Protein AF-A0A1J3FU89-F1 (afdb_monomer_lite)

Organism: Noccaea caerulescens (NCBI:txid107243)

pLDDT: mean 72.1, std 13.26, range [46.31, 92.0]

Foldseek 3Di:
DCLQVVDPDDDDDDDDPDPVVQQVCAQDDPDPDTGGDDDPVPDDDDPDDPPDPDDPCSVVSVVVVVVVVVVVVVVPD

Sequence (77 aa):
IECQTGVPLGFAFVDVDDNEKALNLGCGNMGECRFRVVMALDQMESSTFPDFLGCQYCGTFLLQRRQKRWRLRRNSF

Structure (mmCIF, N/CA/C/O backbone):
data_AF-A0A1J3FU89-F1
#
_entry.id   AF-A0A1J3FU89-F1
#
loop_
_atom_site.group_PDB
_atom_site.id
_atom_site.type_symbol
_atom_site.label_atom_id
_atom_site.label_alt_id
_atom_site.label_comp_id
_atom_site.label_asym_id
_atom_site.label_entity_id
_atom_site.label_seq_id
_atom_site.pdbx_PDB_ins_code
_atom_site.Cartn_x
_atom_site.Cartn_y
_atom_site.Cartn_z
_atom_site.occupancy
_atom_site.B_iso_or_equiv
_atom_site.auth_seq_id
_atom_site.auth_comp_id
_atom_site.auth_asym_id
_atom_site.auth_atom_id
_atom_site.pdbx_PDB_model_num
ATOM 1 N N . ILE A 1 1 ? -14.457 3.354 5.984 1.00 50.00 1 ILE A N 1
ATOM 2 C CA . ILE A 1 1 ? -14.309 1.895 6.211 1.00 50.00 1 ILE A CA 1
ATOM 3 C C . ILE A 1 1 ? -12.988 1.554 6.921 1.00 50.00 1 ILE A C 1
ATOM 5 O O . ILE A 1 1 ? -13.037 0.716 7.817 1.00 50.00 1 ILE A O 1
ATOM 9 N N . GLU A 1 2 ? -11.847 2.225 6.672 1.00 54.16 2 GLU A N 1
ATOM 10 C CA . GLU A 1 2 ? -10.572 1.840 7.329 1.00 54.16 2 GLU A CA 1
ATOM 11 C C . GLU A 1 2 ? -10.589 1.986 8.855 1.00 54.16 2 GLU A C 1
ATOM 13 O O . GLU A 1 2 ? -10.016 1.168 9.577 1.00 54.16 2 GLU A O 1
ATOM 18 N N . CYS A 1 3 ? -11.295 2.996 9.375 1.00 58.62 3 CYS A N 1
ATOM 19 C CA . CYS A 1 3 ? -11.372 3.226 10.814 1.00 58.62 3 CYS A CA 1
ATOM 20 C C . CYS A 1 3 ? -12.012 2.036 11.564 1.00 58.62 3 CYS A C 1
ATOM 22 O O . CYS A 1 3 ? -11.529 1.644 12.629 1.00 58.62 3 CYS A O 1
ATOM 24 N N . GLN A 1 4 ? -12.996 1.361 10.956 1.00 55.09 4 GLN A N 1
ATOM 25 C CA . GLN A 1 4 ? -13.696 0.191 11.508 1.00 55.09 4 GLN A CA 1
ATOM 26 C C . GLN A 1 4 ? -12.989 -1.146 11.253 1.00 55.09 4 G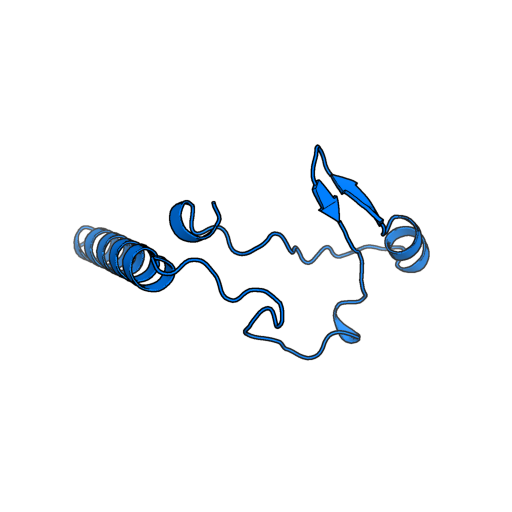LN A C 1
ATOM 28 O O . GLN A 1 4 ? -13.036 -2.025 12.119 1.00 55.09 4 GLN A O 1
ATOM 33 N N . THR A 1 5 ? -12.270 -1.303 10.139 1.00 57.03 5 THR A N 1
ATOM 34 C CA . THR A 1 5 ? -11.563 -2.559 9.822 1.00 57.03 5 THR A CA 1
ATOM 35 C C . THR A 1 5 ? -10.180 -2.631 10.470 1.00 57.03 5 THR A C 1
ATOM 37 O O . THR A 1 5 ? -9.767 -3.695 10.927 1.00 57.03 5 THR A O 1
ATOM 40 N N . GLY A 1 6 ? -9.483 -1.498 10.613 1.00 54.69 6 GLY A N 1
ATOM 41 C CA . GLY A 1 6 ? -8.132 -1.455 11.189 1.00 54.69 6 GLY A CA 1
ATOM 42 C C . GLY A 1 6 ? -7.053 -1.966 10.278 1.00 54.69 6 GLY A C 1
ATOM 43 O O . GLY A 1 6 ? -5.934 -2.205 10.730 1.00 54.69 6 GLY A O 1
ATOM 44 N N . VAL A 1 7 ? -7.432 -2.133 9.025 1.00 51.53 7 VAL A N 1
ATOM 45 C CA . VAL A 1 7 ? -6.536 -2.338 7.916 1.00 51.53 7 VAL A CA 1
ATOM 46 C C . VAL A 1 7 ? -6.015 -0.941 7.566 1.00 51.53 7 VAL A C 1
ATOM 48 O O . VAL A 1 7 ? -6.839 -0.059 7.302 1.00 51.53 7 VAL A O 1
ATOM 51 N N . PRO A 1 8 ? -4.698 -0.679 7.665 1.00 52.19 8 PRO A N 1
ATOM 52 C CA . PRO A 1 8 ? -4.135 0.553 7.128 1.00 52.19 8 PRO A CA 1
ATOM 53 C C . PRO A 1 8 ? -4.459 0.635 5.632 1.00 52.19 8 PRO A C 1
ATOM 55 O O . PRO A 1 8 ? -4.592 -0.396 4.974 1.00 52.19 8 PRO A O 1
ATOM 58 N N . LEU A 1 9 ? -4.617 1.853 5.111 1.00 59.53 9 LEU A N 1
ATOM 59 C CA . LEU A 1 9 ? -4.795 2.086 3.679 1.00 59.53 9 LEU A CA 1
ATOM 60 C C . LEU A 1 9 ? -3.765 1.289 2.879 1.00 59.53 9 LEU A C 1
ATOM 62 O O . LEU A 1 9 ? -2.592 1.260 3.242 1.00 59.53 9 LEU A O 1
ATOM 66 N N . GLY A 1 10 ? -4.259 0.584 1.860 1.00 64.25 10 GLY A N 1
ATOM 67 C CA . GLY A 1 10 ? -3.601 -0.537 1.198 1.00 64.25 10 GLY A CA 1
ATOM 68 C C . GLY A 1 10 ? -2.356 -0.151 0.416 1.00 64.25 10 GLY A C 1
ATOM 69 O O . GLY A 1 10 ? -2.412 0.021 -0.797 1.00 64.25 10 GLY A O 1
ATOM 70 N N . PHE A 1 11 ? -1.227 -0.076 1.109 1.00 69.56 11 PHE A N 1
ATOM 71 C CA . PHE A 1 11 ? 0.082 -0.204 0.493 1.00 69.56 11 PHE A CA 1
ATOM 72 C C . PHE A 1 11 ? 0.695 -1.539 0.904 1.00 69.56 11 PHE A C 1
ATOM 74 O O . PHE A 1 11 ? 0.475 -2.052 2.004 1.00 69.56 11 PHE A O 1
ATOM 81 N N . ALA A 1 12 ? 1.465 -2.101 -0.008 1.00 75.12 12 ALA A N 1
ATOM 82 C CA . ALA A 1 12 ? 2.299 -3.257 0.233 1.00 75.12 12 ALA A CA 1
ATOM 83 C C . ALA A 1 12 ? 3.664 -2.965 -0.380 1.00 75.12 12 ALA A C 1
ATOM 85 O O . ALA A 1 12 ? 3.754 -2.289 -1.405 1.00 75.12 12 ALA A O 1
ATOM 86 N N . PHE A 1 13 ? 4.710 -3.485 0.249 1.00 81.12 13 PHE A N 1
ATOM 87 C CA . PHE A 1 13 ? 6.022 -3.561 -0.372 1.00 81.12 13 PHE A CA 1
ATOM 88 C C . PHE A 1 13 ? 6.115 -4.909 -1.073 1.00 81.12 13 PHE A C 1
ATOM 90 O O . PHE A 1 13 ? 5.816 -5.942 -0.471 1.00 81.12 13 PHE A O 1
ATOM 97 N N . VAL A 1 14 ? 6.488 -4.887 -2.346 1.00 81.94 14 VAL A N 1
ATOM 98 C CA . VAL A 1 14 ? 6.694 -6.085 -3.155 1.00 81.94 14 VAL A CA 1
ATOM 99 C C . VAL A 1 14 ? 8.088 -5.974 -3.738 1.00 81.94 14 VAL A C 1
ATOM 101 O O . VAL A 1 14 ? 8.411 -4.960 -4.353 1.00 81.94 14 VAL A O 1
ATOM 104 N N . ASP A 1 15 ? 8.902 -6.994 -3.499 1.00 89.62 15 ASP A N 1
ATOM 105 C CA . ASP A 1 15 ? 10.208 -7.118 -4.131 1.00 89.62 15 ASP A CA 1
ATOM 106 C C . ASP A 1 15 ? 10.023 -7.708 -5.532 1.00 89.62 15 ASP A C 1
ATOM 108 O O . ASP A 1 15 ? 9.248 -8.655 -5.709 1.00 89.62 15 ASP A O 1
ATOM 112 N N . VAL A 1 16 ? 10.658 -7.107 -6.534 1.00 87.38 16 VAL A N 1
ATOM 113 C CA . VAL A 1 16 ? 10.460 -7.446 -7.948 1.00 87.38 16 VAL A CA 1
ATOM 114 C C . VAL A 1 16 ? 11.790 -7.433 -8.690 1.00 87.38 16 VAL A C 1
ATOM 116 O O . VAL A 1 16 ? 12.621 -6.557 -8.476 1.00 87.38 16 VAL A O 1
ATOM 119 N N . ASP A 1 17 ? 11.959 -8.372 -9.621 1.00 92.00 17 ASP A N 1
ATOM 120 C CA . ASP A 1 17 ? 13.183 -8.467 -10.429 1.00 92.00 17 ASP A CA 1
ATOM 121 C C . ASP A 1 17 ? 13.277 -7.360 -11.500 1.00 92.00 17 ASP A C 1
ATOM 123 O O . ASP A 1 17 ? 14.369 -6.991 -11.927 1.00 92.00 17 ASP A O 1
ATOM 127 N N . ASP A 1 18 ? 12.133 -6.825 -11.948 1.00 92.00 18 ASP A N 1
ATOM 128 C CA . ASP A 1 18 ? 12.032 -5.824 -13.018 1.00 92.00 18 ASP A CA 1
ATOM 129 C C . ASP A 1 18 ? 11.249 -4.588 -12.546 1.00 92.00 18 ASP A C 1
ATOM 131 O O . ASP A 1 18 ? 10.012 -4.534 -12.580 1.00 92.00 18 ASP A O 1
ATOM 135 N N . ASN A 1 19 ? 12.003 -3.582 -12.104 1.00 90.31 19 ASN A N 1
ATOM 136 C CA . ASN A 1 19 ? 11.465 -2.324 -11.591 1.00 90.31 19 ASN A CA 1
ATOM 137 C C . ASN A 1 19 ? 10.720 -1.520 -12.664 1.00 90.31 19 ASN A C 1
ATOM 139 O O . ASN A 1 19 ? 9.675 -0.933 -12.381 1.00 90.31 19 ASN A O 1
ATOM 143 N N . GLU A 1 20 ? 11.232 -1.485 -13.895 1.00 90.75 20 GLU A N 1
ATOM 144 C CA . GLU A 1 20 ? 10.657 -0.671 -14.969 1.00 90.75 20 GLU A CA 1
ATOM 145 C C . GLU A 1 20 ? 9.282 -1.211 -15.368 1.00 90.75 20 GLU A C 1
ATOM 147 O O . GLU A 1 20 ? 8.300 -0.467 -15.463 1.00 90.75 20 GLU A O 1
ATOM 152 N N . LYS A 1 21 ? 9.172 -2.534 -15.501 1.00 89.44 21 LYS A N 1
ATOM 153 C CA . LYS A 1 21 ? 7.895 -3.199 -15.756 1.00 89.44 21 LYS A CA 1
ATOM 154 C C . LYS A 1 21 ? 6.899 -3.001 -14.615 1.00 89.44 21 LYS A C 1
ATOM 156 O O . LYS A 1 21 ? 5.718 -2.773 -14.881 1.00 89.44 21 LYS A O 1
ATOM 161 N N . ALA A 1 22 ? 7.349 -3.063 -13.362 1.00 88.19 22 ALA A N 1
ATOM 162 C CA . ALA A 1 22 ? 6.487 -2.838 -12.203 1.00 88.19 22 ALA A CA 1
ATOM 163 C C . ALA A 1 22 ? 5.947 -1.399 -12.149 1.00 88.19 22 ALA A C 1
ATOM 165 O O . ALA A 1 22 ? 4.757 -1.195 -11.897 1.00 88.19 22 ALA A O 1
ATOM 166 N N . LEU A 1 23 ? 6.786 -0.404 -12.449 1.00 89.38 23 LEU A N 1
ATOM 167 C CA . LEU A 1 23 ? 6.373 0.999 -12.528 1.00 89.38 23 LEU A CA 1
ATOM 168 C C . LEU A 1 23 ? 5.378 1.237 -13.672 1.00 89.38 23 LEU A C 1
ATOM 170 O O . LEU A 1 23 ? 4.375 1.921 -13.469 1.00 89.38 23 LEU A O 1
ATOM 174 N N . ASN A 1 24 ? 5.599 0.615 -14.833 1.00 88.19 24 ASN A N 1
ATOM 175 C CA . ASN A 1 24 ? 4.693 0.696 -15.984 1.00 88.19 24 ASN A CA 1
ATOM 176 C C . ASN A 1 24 ? 3.318 0.051 -15.727 1.00 88.19 24 ASN A C 1
ATOM 178 O O . ASN A 1 24 ? 2.325 0.461 -16.325 1.00 88.19 24 ASN A O 1
ATOM 182 N N . LEU A 1 25 ? 3.238 -0.938 -14.829 1.00 84.88 25 LEU A N 1
ATOM 183 C CA . LEU A 1 25 ? 1.970 -1.515 -14.358 1.00 84.88 25 LEU A CA 1
ATOM 184 C C . LEU A 1 25 ? 1.236 -0.613 -13.350 1.00 84.88 25 LEU A C 1
ATOM 186 O O . LEU A 1 25 ? 0.063 -0.850 -13.040 1.00 84.88 25 LEU A O 1
ATOM 190 N N . GLY A 1 26 ? 1.905 0.418 -12.830 1.00 77.50 26 GLY A N 1
ATOM 191 C CA . GLY A 1 26 ? 1.298 1.420 -11.967 1.00 77.50 26 GLY A CA 1
ATOM 192 C C . GLY A 1 26 ? 0.156 2.156 -12.669 1.00 77.50 26 GLY A C 1
ATOM 193 O O . GLY A 1 26 ? 0.211 2.420 -13.864 1.00 77.50 26 GLY A O 1
ATOM 194 N N . CYS A 1 27 ? -0.877 2.527 -11.904 1.00 69.44 27 CYS A N 1
ATOM 195 C CA . CYS A 1 27 ? -2.137 3.140 -12.363 1.00 69.44 27 CYS A CA 1
ATOM 196 C C . CYS A 1 27 ? -3.221 2.171 -12.857 1.00 69.44 27 CYS A C 1
ATOM 198 O O . CYS A 1 27 ? -4.282 2.647 -13.278 1.00 69.44 27 CYS A O 1
ATOM 200 N N . GLY A 1 28 ? -2.992 0.858 -12.763 1.00 75.06 28 GLY A N 1
ATOM 201 C CA . GLY A 1 28 ? -4.009 -0.167 -12.985 1.00 75.06 28 GLY A CA 1
ATOM 202 C C . GLY A 1 28 ? -5.052 -0.267 -11.862 1.00 75.06 28 GLY A C 1
ATOM 203 O O . GLY A 1 28 ? -5.013 0.454 -10.860 1.00 75.06 28 GLY A O 1
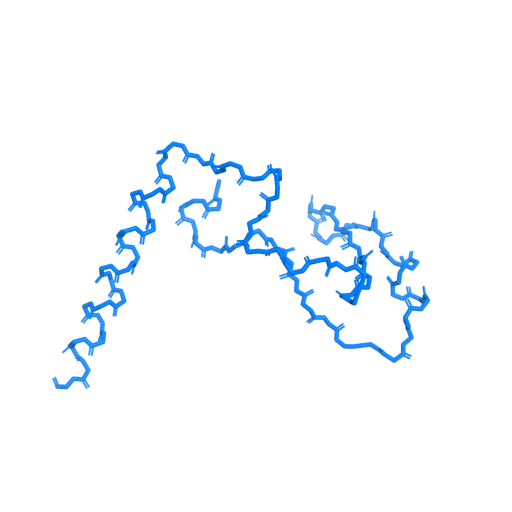ATOM 204 N N . ASN A 1 29 ? -5.985 -1.204 -12.034 1.00 73.00 29 ASN A N 1
ATOM 205 C CA . ASN A 1 29 ? -6.992 -1.545 -11.032 1.00 73.00 29 ASN A CA 1
ATOM 206 C C . ASN A 1 29 ? -6.647 -2.884 -10.372 1.00 73.00 29 ASN A C 1
ATOM 208 O O . ASN A 1 29 ? -6.347 -3.863 -11.053 1.00 73.00 29 ASN A O 1
ATOM 212 N N . MET A 1 30 ? -6.727 -2.931 -9.046 1.00 70.31 30 MET A N 1
ATOM 213 C CA . MET A 1 30 ? -6.685 -4.146 -8.243 1.00 70.31 30 MET A CA 1
ATOM 214 C C . MET A 1 30 ? -8.095 -4.367 -7.686 1.00 70.31 30 MET A C 1
ATOM 216 O O . MET A 1 30 ? -8.479 -3.800 -6.662 1.00 70.31 30 MET A O 1
ATOM 220 N N . GLY A 1 31 ? -8.902 -5.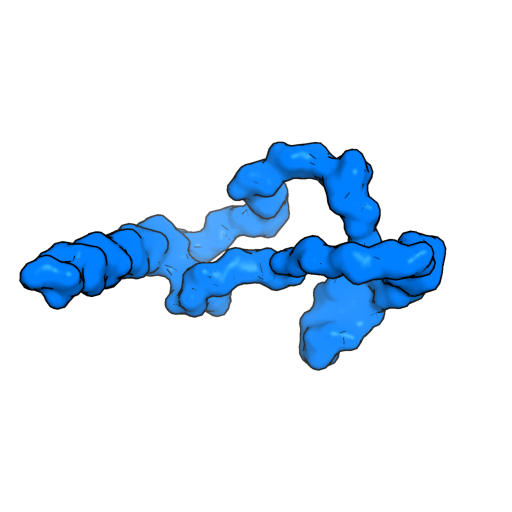131 -8.425 1.00 74.50 31 GLY A N 1
ATOM 221 C CA . GLY A 1 31 ? -10.348 -5.199 -8.203 1.00 74.50 31 GLY A CA 1
ATOM 222 C C . GLY A 1 31 ? -11.024 -3.873 -8.564 1.00 74.50 31 GLY A C 1
ATOM 223 O O . GLY A 1 31 ? -10.809 -3.343 -9.650 1.00 74.50 31 GLY A O 1
ATOM 224 N N . GLU A 1 32 ? -11.817 -3.326 -7.643 1.00 71.81 32 GLU A N 1
ATOM 225 C CA . GLU A 1 32 ? -12.489 -2.023 -7.797 1.00 71.81 32 GLU A CA 1
ATOM 226 C C . GLU A 1 32 ? -11.599 -0.832 -7.387 1.00 71.81 32 GLU A C 1
ATOM 228 O O . GLU A 1 32 ? -11.992 0.325 -7.534 1.00 71.81 32 GLU A O 1
ATOM 233 N N . CYS A 1 33 ? -10.391 -1.097 -6.879 1.00 63.12 33 CYS A N 1
ATOM 234 C CA . CYS A 1 33 ? -9.493 -0.077 -6.349 1.00 63.12 33 CYS A CA 1
ATOM 235 C C . CYS A 1 33 ? -8.368 0.239 -7.333 1.00 63.12 33 CYS A C 1
ATOM 237 O O . CYS A 1 33 ? -7.630 -0.647 -7.762 1.00 63.12 33 CYS A O 1
ATOM 239 N N . ARG A 1 34 ? -8.172 1.520 -7.639 1.00 76.19 34 ARG A N 1
ATOM 240 C CA . ARG A 1 34 ? -7.019 1.973 -8.419 1.00 76.19 34 ARG A CA 1
ATOM 241 C C . ARG A 1 34 ? -5.772 1.976 -7.538 1.00 76.19 34 ARG A C 1
ATOM 243 O O . ARG A 1 34 ? -5.823 2.491 -6.422 1.00 76.19 34 ARG A O 1
ATOM 250 N N . PHE A 1 35 ? -4.663 1.431 -8.030 1.00 78.00 35 PHE A N 1
ATOM 251 C CA . PHE A 1 35 ? -3.407 1.395 -7.279 1.00 78.00 35 PHE A CA 1
ATOM 252 C C . PHE A 1 35 ? -2.305 2.189 -7.978 1.00 78.00 35 PHE A C 1
ATOM 254 O O . PHE A 1 35 ? -2.288 2.363 -9.200 1.00 78.00 35 PHE A O 1
ATOM 261 N N . ARG A 1 36 ? -1.366 2.679 -7.171 1.00 83.00 36 ARG A N 1
ATOM 262 C CA . ARG A 1 36 ? -0.180 3.404 -7.619 1.00 83.00 36 ARG A CA 1
ATOM 263 C C . ARG A 1 36 ? 1.050 2.608 -7.211 1.00 83.00 36 ARG A C 1
ATOM 265 O O . ARG A 1 36 ? 1.152 2.202 -6.058 1.00 83.00 36 ARG A O 1
ATOM 272 N N . VAL A 1 37 ? 1.967 2.416 -8.151 1.00 85.75 37 VAL A N 1
ATOM 273 C CA . VAL A 1 37 ? 3.280 1.821 -7.890 1.00 85.75 37 VAL A CA 1
ATOM 274 C C . VAL A 1 37 ? 4.304 2.943 -7.905 1.00 85.75 37 VAL A C 1
ATOM 276 O O . VAL A 1 37 ? 4.282 3.797 -8.792 1.00 85.75 37 VAL A O 1
ATOM 279 N N . VAL A 1 38 ? 5.155 2.966 -6.890 1.00 85.75 38 VAL A N 1
ATOM 280 C CA . VAL A 1 38 ? 6.281 3.891 -6.748 1.00 85.75 38 VAL A CA 1
ATOM 281 C C . VAL A 1 38 ? 7.452 3.113 -6.164 1.00 85.75 38 VAL A C 1
ATOM 283 O O . VAL A 1 38 ? 7.238 2.149 -5.426 1.00 85.75 38 VAL A O 1
ATOM 286 N N . MET A 1 39 ? 8.679 3.527 -6.471 1.00 86.81 39 MET A N 1
ATOM 287 C CA . MET A 1 39 ? 9.850 2.955 -5.814 1.00 86.81 39 MET A CA 1
ATOM 288 C C . MET A 1 39 ? 9.816 3.299 -4.327 1.00 86.81 39 MET A C 1
ATOM 290 O O . MET A 1 39 ? 9.593 4.450 -3.952 1.00 86.81 39 MET A O 1
ATOM 294 N N . ALA A 1 40 ? 10.062 2.302 -3.476 1.00 80.75 40 ALA A N 1
ATOM 295 C CA . ALA A 1 40 ? 10.078 2.495 -2.028 1.00 80.75 40 ALA A CA 1
ATOM 296 C C . ALA A 1 40 ? 11.165 3.492 -1.591 1.00 80.75 40 ALA A C 1
ATOM 298 O O . ALA A 1 40 ? 10.925 4.301 -0.703 1.00 80.75 40 ALA A O 1
ATOM 299 N N . LEU A 1 41 ? 12.326 3.469 -2.256 1.00 80.44 41 LEU A N 1
ATOM 300 C CA . LEU A 1 41 ? 13.456 4.365 -1.976 1.00 80.44 41 LEU A CA 1
ATOM 301 C C . LEU A 1 41 ? 13.160 5.838 -2.293 1.00 80.44 41 LEU A C 1
ATOM 303 O O . LEU A 1 41 ? 13.774 6.721 -1.702 1.00 80.44 41 LEU A O 1
ATOM 307 N N . ASP A 1 42 ? 12.202 6.103 -3.182 1.00 75.94 42 ASP A N 1
ATOM 308 C CA . ASP A 1 42 ? 11.816 7.462 -3.578 1.00 75.94 42 ASP A CA 1
ATOM 309 C C . ASP A 1 42 ? 10.730 8.047 -2.662 1.00 75.94 42 ASP A C 1
ATOM 311 O O . ASP A 1 42 ? 10.297 9.187 -2.843 1.00 75.94 42 ASP A O 1
ATOM 315 N N . GLN A 1 43 ? 10.238 7.264 -1.698 1.00 66.94 43 GLN A N 1
ATOM 316 C CA . GLN A 1 43 ? 9.265 7.719 -0.716 1.00 66.94 43 GLN A CA 1
ATOM 317 C C . GLN A 1 43 ? 9.978 8.066 0.587 1.00 66.94 43 GLN A C 1
ATOM 319 O O . GLN A 1 43 ? 10.634 7.234 1.207 1.00 66.94 43 GLN A O 1
ATOM 324 N N . MET A 1 44 ? 9.811 9.313 1.027 1.00 60.97 44 MET A N 1
ATOM 325 C CA . MET A 1 44 ? 10.224 9.723 2.363 1.00 60.97 44 MET A CA 1
ATOM 326 C C . MET A 1 44 ? 9.479 8.860 3.390 1.00 60.97 44 MET A C 1
ATOM 328 O O . MET A 1 44 ? 8.270 8.661 3.243 1.00 60.97 44 MET A O 1
ATOM 332 N N . GLU A 1 45 ? 10.179 8.347 4.411 1.00 54.59 45 GLU A N 1
ATOM 333 C CA . GLU A 1 45 ? 9.554 7.583 5.496 1.00 54.59 45 GLU A CA 1
ATOM 334 C C . GLU A 1 45 ? 8.411 8.401 6.096 1.00 54.59 45 GLU A C 1
ATOM 336 O O . GLU A 1 45 ? 8.611 9.366 6.834 1.00 54.59 45 GLU A O 1
ATOM 341 N N . SER A 1 46 ? 7.188 8.018 5.750 1.00 50.41 46 SER A N 1
ATOM 342 C CA . SER A 1 46 ? 5.998 8.671 6.247 1.00 50.41 46 SER A CA 1
ATOM 343 C C . SER A 1 46 ? 5.273 7.723 7.183 1.00 50.41 46 SER A C 1
ATOM 345 O O . SER A 1 46 ? 4.751 6.685 6.780 1.00 50.41 46 SER A O 1
ATOM 347 N N . SER A 1 47 ? 5.212 8.100 8.458 1.00 47.12 47 SER A N 1
ATOM 348 C CA . SER A 1 47 ? 4.377 7.414 9.448 1.00 47.12 47 SER A CA 1
ATOM 349 C C . SER A 1 47 ? 2.887 7.761 9.304 1.00 47.12 47 SER A C 1
ATOM 351 O O . SER A 1 47 ? 2.043 7.162 9.975 1.00 47.12 47 SER A O 1
ATOM 353 N N . THR A 1 48 ? 2.549 8.709 8.423 1.00 46.31 48 THR A N 1
ATOM 354 C CA . THR A 1 48 ? 1.211 9.291 8.279 1.00 46.31 48 THR A CA 1
ATOM 355 C C . THR A 1 48 ? 0.887 9.553 6.815 1.00 46.31 48 THR A C 1
ATOM 357 O O . THR A 1 48 ? 1.522 10.388 6.181 1.00 46.31 48 THR A O 1
ATOM 360 N N . PHE A 1 49 ? -0.141 8.897 6.273 1.00 52.81 49 PHE A N 1
ATOM 361 C CA . PHE A 1 49 ? -0.676 9.263 4.958 1.00 52.81 49 PHE A CA 1
ATOM 362 C C . PHE A 1 49 ? -1.049 10.756 4.960 1.00 52.81 49 PHE A C 1
ATOM 364 O O . PHE A 1 49 ? -1.956 11.126 5.710 1.00 52.81 49 PHE A O 1
ATOM 371 N N . PRO A 1 50 ? -0.382 11.609 4.160 1.00 48.59 50 PRO A N 1
ATOM 372 C CA . PRO A 1 50 ? -0.621 13.052 4.198 1.00 48.59 50 PRO A CA 1
ATOM 373 C C . PRO A 1 50 ? -2.064 13.410 3.810 1.00 48.59 50 PRO A C 1
ATOM 375 O O . PRO A 1 50 ? -2.615 14.370 4.337 1.00 48.59 50 PRO A O 1
ATOM 378 N N . ASP A 1 51 ? -2.711 12.573 2.994 1.00 50.75 51 ASP A N 1
ATOM 379 C CA . ASP A 1 51 ? -4.084 12.783 2.519 1.00 50.75 51 ASP A CA 1
ATOM 380 C C . ASP A 1 51 ? -5.144 11.992 3.301 1.00 50.75 51 ASP A C 1
ATOM 382 O O . ASP A 1 51 ? -6.317 11.971 2.923 1.00 50.75 51 ASP A O 1
ATOM 386 N N . PHE A 1 52 ? -4.769 11.321 4.396 1.00 56.53 52 PHE A N 1
ATOM 387 C CA . PHE A 1 52 ? -5.709 10.512 5.168 1.00 56.53 52 PHE A CA 1
ATOM 388 C C . PHE A 1 52 ? -5.874 11.014 6.600 1.00 56.53 52 PHE A C 1
ATOM 390 O O . PHE A 1 52 ? -5.187 10.596 7.529 1.00 56.53 52 PHE A O 1
ATOM 397 N N . LEU A 1 53 ? -6.880 11.866 6.786 1.00 59.72 53 LEU A N 1
ATOM 398 C CA . LEU A 1 53 ? -7.285 12.377 8.100 1.00 59.72 53 LEU A CA 1
ATOM 399 C C . LEU A 1 53 ? -8.102 11.353 8.913 1.00 59.72 53 LEU A C 1
ATOM 401 O O . LEU A 1 53 ? -8.260 11.490 10.126 1.00 59.72 53 LEU A O 1
ATOM 405 N N . GLY A 1 54 ? -8.601 10.297 8.264 1.00 64.75 54 GLY A N 1
ATOM 406 C CA . GLY A 1 54 ? -9.506 9.331 8.877 1.00 64.75 54 GLY A CA 1
ATOM 407 C C . GLY A 1 54 ? -10.890 9.910 9.212 1.00 64.75 54 GLY A C 1
ATOM 408 O O . GLY A 1 54 ? -11.218 11.050 8.904 1.00 64.75 54 GLY A O 1
ATOM 409 N N . CYS A 1 55 ? -11.744 9.089 9.827 1.00 72.25 55 CYS A N 1
ATOM 410 C CA . CYS A 1 55 ? -13.066 9.491 10.305 1.00 72.25 55 CYS A CA 1
ATOM 411 C C . CYS A 1 55 ? -12.982 10.037 11.747 1.00 72.25 55 CYS A C 1
ATOM 413 O O . CYS A 1 55 ? -12.098 9.636 12.506 1.00 72.25 55 CYS A O 1
ATOM 415 N N . GLN A 1 56 ? -13.955 10.849 12.187 1.00 77.75 56 GLN A N 1
ATOM 416 C CA . GLN A 1 56 ? -14.016 11.373 13.570 1.00 77.75 56 GLN A CA 1
ATOM 417 C C . GLN A 1 56 ? -13.997 10.285 14.668 1.00 77.75 56 GLN A C 1
ATOM 419 O O . GLN A 1 56 ? -13.683 10.552 15.822 1.00 77.75 56 GLN A O 1
ATOM 424 N N . TYR A 1 57 ? -14.291 9.032 14.304 1.0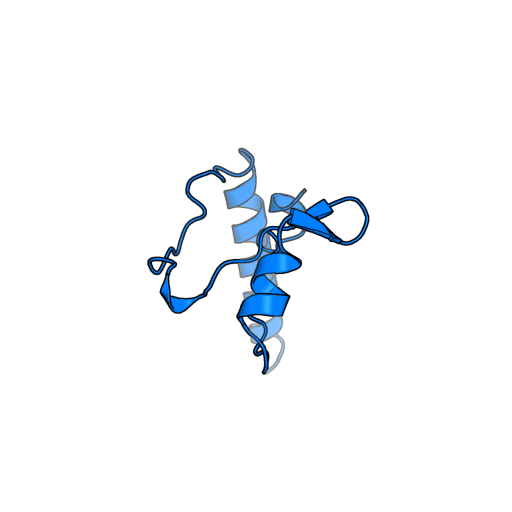0 76.44 57 TYR A N 1
ATOM 425 C CA . TYR A 1 57 ? -14.305 7.872 15.200 1.00 76.44 57 TYR A CA 1
ATOM 426 C C . TYR A 1 57 ? -13.024 7.017 15.155 1.00 76.44 57 TYR A C 1
ATOM 428 O O . TYR A 1 57 ? -12.935 6.013 15.867 1.00 76.44 57 TYR A O 1
ATOM 436 N N . CYS A 1 58 ? -12.020 7.382 14.346 1.00 75.38 58 CYS A N 1
ATOM 437 C CA . CYS A 1 58 ? -10.754 6.646 14.212 1.00 75.38 58 CYS A CA 1
ATOM 438 C C . CYS A 1 58 ? -10.085 6.356 15.557 1.00 75.38 58 CYS A C 1
ATOM 440 O O . CYS A 1 58 ? -9.721 5.210 15.829 1.00 75.38 58 CYS A O 1
ATOM 442 N N 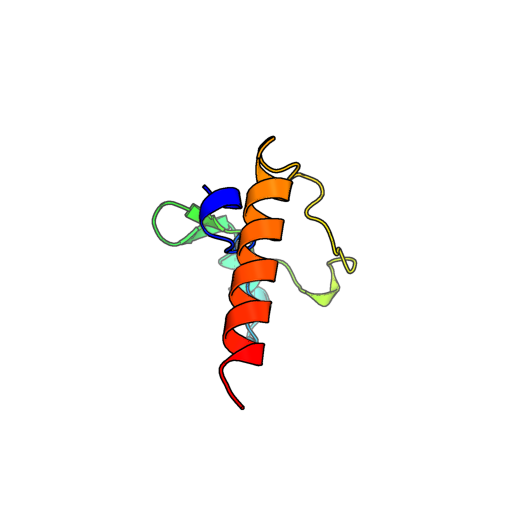. GLY A 1 59 ? -9.950 7.379 16.408 1.00 73.31 59 GLY A N 1
ATOM 443 C CA . GLY A 1 59 ? -9.319 7.242 17.722 1.00 73.31 59 GLY A CA 1
ATOM 444 C C . GLY A 1 59 ? -10.024 6.203 18.596 1.00 73.31 59 GLY A C 1
ATOM 445 O O . GLY A 1 59 ? -9.371 5.345 19.194 1.00 73.31 59 GLY A O 1
ATOM 446 N N . THR A 1 60 ? -11.358 6.210 18.591 1.00 82.62 60 THR A N 1
ATOM 447 C CA . THR A 1 60 ? -12.186 5.266 19.351 1.00 82.62 60 THR A CA 1
ATOM 448 C C . THR A 1 60 ? -11.963 3.826 18.894 1.00 82.62 60 THR A C 1
ATOM 450 O O . THR A 1 60 ? -11.697 2.949 19.720 1.00 82.62 60 THR A O 1
ATOM 453 N N . PHE A 1 61 ? -12.000 3.565 17.585 1.00 79.88 61 PHE A N 1
ATOM 454 C CA . PHE A 1 61 ? -11.783 2.213 17.061 1.00 79.88 61 PHE A CA 1
ATOM 455 C C . PHE A 1 61 ? -10.353 1.710 17.305 1.00 79.88 61 PHE A C 1
ATOM 457 O O . PHE A 1 61 ? -10.153 0.538 17.645 1.00 79.88 61 PHE A O 1
ATOM 464 N N . LEU A 1 62 ? -9.345 2.583 17.198 1.00 76.50 62 LEU A N 1
ATOM 465 C CA . LEU A 1 62 ? -7.957 2.238 17.520 1.00 76.50 62 LEU A CA 1
ATOM 466 C C . LEU A 1 62 ? -7.793 1.860 18.997 1.00 76.50 62 LEU A C 1
ATOM 468 O O . LEU A 1 62 ? -7.141 0.855 19.306 1.00 76.50 62 LEU A O 1
ATOM 472 N N . LEU A 1 63 ? -8.413 2.617 19.905 1.00 80.44 63 LEU A N 1
ATOM 473 C CA . LEU A 1 63 ? -8.378 2.338 21.340 1.00 80.44 63 LEU A CA 1
ATOM 474 C C . LEU A 1 63 ? -9.026 0.982 21.664 1.00 80.44 63 LEU A C 1
ATOM 476 O O . LEU A 1 63 ? -8.424 0.167 22.368 1.00 80.44 63 LEU A O 1
ATOM 480 N N . GLN A 1 64 ? -10.199 0.696 21.092 1.00 83.81 64 GLN A N 1
ATOM 481 C CA . GLN A 1 64 ? -10.891 -0.587 21.266 1.00 83.81 64 GLN A CA 1
ATOM 482 C C . GLN A 1 64 ? -10.031 -1.773 20.803 1.00 83.81 64 GLN A C 1
ATOM 484 O O . GLN A 1 64 ? -9.920 -2.780 21.509 1.00 83.81 64 GLN A O 1
ATOM 489 N N . ARG A 1 65 ? -9.352 -1.655 19.652 1.00 76.81 65 ARG A N 1
ATOM 490 C CA . ARG A 1 65 ? -8.440 -2.710 19.174 1.00 76.81 65 ARG A CA 1
ATOM 491 C C . ARG A 1 65 ? -7.236 -2.896 20.081 1.00 76.81 65 ARG A C 1
ATOM 493 O O . ARG A 1 65 ? -6.877 -4.041 20.362 1.00 76.81 65 ARG A O 1
ATOM 500 N N . ARG A 1 66 ? -6.618 -1.806 20.549 1.00 79.50 66 ARG A N 1
ATOM 501 C CA . ARG A 1 66 ? -5.510 -1.886 21.512 1.00 79.50 66 ARG A CA 1
ATOM 502 C C . ARG A 1 66 ? -5.966 -2.643 22.756 1.00 79.50 66 ARG A C 1
ATOM 504 O O . ARG A 1 66 ? -5.323 -3.624 23.117 1.00 79.50 66 ARG A O 1
ATOM 511 N N . GLN A 1 67 ? -7.109 -2.284 23.338 1.00 84.94 67 GLN A N 1
ATOM 512 C CA . GLN A 1 67 ? -7.662 -2.986 24.501 1.00 84.94 67 GLN A CA 1
ATOM 513 C C . GLN A 1 67 ? -7.932 -4.474 24.235 1.00 84.94 67 GLN A C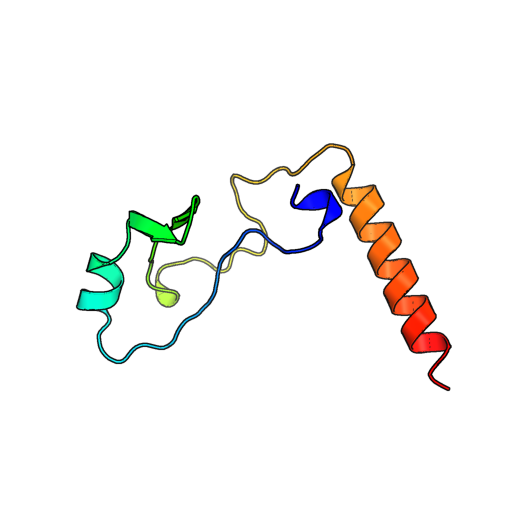 1
ATOM 515 O O . GLN A 1 67 ? -7.634 -5.305 25.091 1.00 84.94 67 GLN A O 1
ATOM 520 N N . LYS A 1 68 ? -8.472 -4.832 23.060 1.00 84.31 68 LYS A N 1
ATOM 521 C CA . LYS A 1 68 ? -8.698 -6.236 22.680 1.00 84.31 68 LYS A CA 1
ATOM 522 C C . LYS A 1 68 ? -7.381 -7.014 22.589 1.00 84.31 68 LYS A C 1
ATOM 524 O O . LYS A 1 68 ? -7.284 -8.098 23.152 1.00 84.31 68 LYS A O 1
ATOM 529 N N . ARG A 1 69 ? -6.350 -6.449 21.945 1.00 80.81 69 ARG A N 1
ATOM 530 C CA . ARG A 1 69 ? -5.009 -7.063 21.854 1.00 80.81 69 ARG A CA 1
ATOM 531 C C . ARG A 1 69 ? -4.352 -7.217 23.228 1.00 80.81 69 ARG A C 1
ATOM 533 O O . ARG A 1 69 ? -3.781 -8.266 23.503 1.00 80.81 69 ARG A O 1
ATOM 540 N N . TRP A 1 70 ? -4.463 -6.208 24.092 1.00 79.88 70 TRP A N 1
ATOM 541 C CA . TRP A 1 70 ? -3.973 -6.269 25.473 1.00 79.88 70 TRP A CA 1
ATOM 542 C C . TRP A 1 70 ? -4.659 -7.376 26.280 1.00 79.88 70 TRP A C 1
ATOM 544 O O . TRP A 1 70 ? -3.976 -8.147 26.948 1.00 79.88 70 TRP A O 1
ATOM 554 N N . ARG A 1 71 ? -5.990 -7.504 26.179 1.00 82.81 71 ARG A N 1
ATOM 555 C CA . ARG A 1 71 ? -6.743 -8.590 26.831 1.00 82.81 71 ARG A CA 1
ATOM 556 C C . ARG A 1 71 ? -6.334 -9.969 26.320 1.00 82.81 71 ARG A C 1
ATOM 558 O O . ARG A 1 71 ? -6.096 -10.855 27.128 1.00 82.81 71 ARG A O 1
ATOM 565 N N . LEU A 1 72 ? -6.204 -10.132 25.003 1.00 80.31 72 LEU A N 1
ATOM 566 C CA . LEU A 1 72 ? -5.759 -11.396 24.408 1.00 80.31 72 LEU A CA 1
ATOM 567 C C . LEU A 1 72 ? -4.362 -11.791 24.897 1.00 80.31 72 LEU A C 1
ATOM 569 O O . LEU A 1 72 ? -4.181 -12.928 25.303 1.00 80.31 72 LEU A O 1
ATOM 573 N N . ARG A 1 73 ? -3.409 -10.849 24.950 1.00 73.06 73 ARG A N 1
ATOM 574 C CA . ARG A 1 73 ? -2.057 -11.103 25.483 1.00 73.06 73 ARG A CA 1
ATOM 575 C C . ARG A 1 73 ? -2.047 -11.463 26.969 1.00 73.06 73 ARG A C 1
ATOM 577 O O . ARG A 1 73 ? -1.192 -12.226 27.395 1.00 73.06 73 ARG A O 1
ATOM 584 N N . ARG A 1 74 ? -2.969 -10.907 27.757 1.00 71.75 74 ARG A N 1
ATOM 585 C CA . ARG A 1 74 ? -3.069 -11.183 29.196 1.00 71.75 74 ARG A CA 1
ATOM 586 C C . ARG A 1 74 ? -3.715 -12.540 29.502 1.00 71.75 74 ARG A C 1
ATOM 588 O O . ARG A 1 74 ? -3.386 -13.123 30.520 1.00 71.75 74 ARG A O 1
ATOM 595 N N . ASN A 1 75 ? -4.582 -13.043 28.622 1.00 59.50 75 ASN A N 1
ATOM 596 C CA . ASN A 1 75 ? -5.215 -14.363 28.743 1.00 59.50 75 ASN A CA 1
ATOM 597 C C . ASN A 1 75 ? -4.373 -15.513 28.147 1.00 59.50 75 ASN A C 1
ATOM 599 O O . ASN A 1 75 ? -4.881 -16.620 28.004 1.00 59.50 75 ASN A O 1
ATOM 603 N N . SER A 1 76 ? -3.125 -15.258 27.738 1.00 57.53 76 SER A N 1
ATOM 604 C CA . SER A 1 76 ? -2.198 -16.271 27.201 1.00 57.53 76 SER A CA 1
ATOM 605 C C . SER A 1 76 ? -1.146 -16.742 28.220 1.00 57.53 76 SER A C 1
ATOM 607 O O . SER A 1 76 ? -0.156 -17.345 27.813 1.00 57.53 76 SER A O 1
ATOM 609 N N . PHE A 1 77 ? -1.357 -16.460 29.510 1.00 48.50 77 PHE A N 1
ATOM 610 C CA . PHE A 1 77 ? -0.620 -17.006 30.655 1.00 48.50 77 PHE A CA 1
ATOM 611 C C . PHE A 1 77 ? -1.591 -17.709 31.600 1.00 48.50 77 PHE A C 1
ATOM 613 O O . PHE A 1 77 ? -2.701 -17.157 31.792 1.00 48.50 77 PHE A O 1
#

Secondary structure (DSSP, 8-state):
-HHHH-PPSS------S-HHHHHHTTT-EETTEE-----GGGS---SS-TT----TTHHHHHHHHHHHHHHHHHTT-

Radius of gyration: 16.94 Å; chains: 1; bounding box: 28×30×47 Å